Protein AF-A0A392QLF5-F1 (afdb_monomer_lite)

Organism: NCBI:txid97028

pLDDT: mean 83.85, std 6.69, range [61.44, 93.69]

Sequence (66 aa):
MKIKLLNGMKDLLDNGMKIQAIQAWGWFIRMLGSHALKNKHLVNDMLKIPERTFTDPDPQIQIATQ

Radius of gyration: 11.55 Å; chains: 1; bounding box: 26×20×31 Å

Secondary structure (DSSP, 8-state):
-HHHHHHHHHHHHHTT-HHHHHHHHHHHHHHHGGGGGG-HHHHHHHHHHHHHHHT---HH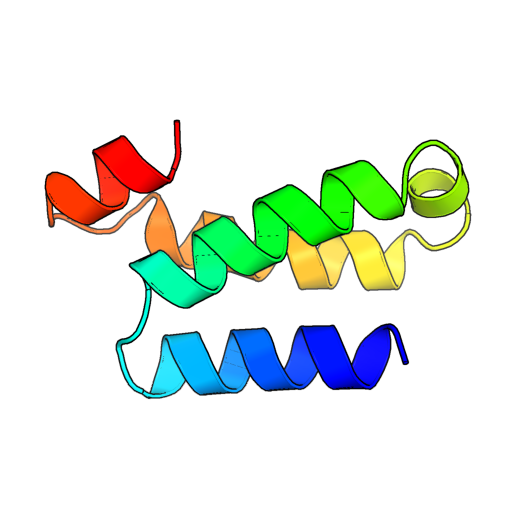HHHHT-

InterPro domains:
  IPR022031 Telomere-associated protein Rif1, N-terminal [PF12231] (9-65)

Foldseek 3Di:
DLVVLLVVLVVCVVVVVLLVSLVSLVVVCVVCPPVCVVCVVSVVSSVVSVVVQCPDPDVVSVVSND

Structure (mmCIF, N/CA/C/O backbone):
data_AF-A0A392QLF5-F1
#
_entry.id   AF-A0A392QLF5-F1
#
loop_
_atom_site.group_PDB
_atom_site.id
_atom_site.type_symbol
_atom_site.label_atom_id
_atom_site.label_alt_id
_atom_site.label_comp_id
_atom_site.label_asym_id
_atom_site.label_entity_id
_atom_site.label_seq_id
_atom_site.pdbx_PDB_ins_code
_atom_site.Cartn_x
_atom_site.Cartn_y
_atom_site.Cartn_z
_atom_site.occupancy
_atom_site.B_iso_or_equiv
_atom_site.auth_seq_id
_atom_site.auth_comp_id
_atom_site.auth_asym_id
_atom_site.auth_atom_id
_atom_site.pdbx_PDB_model_num
ATOM 1 N N . MET A 1 1 ? -19.082 1.053 5.266 1.00 75.31 1 MET A N 1
ATOM 2 C CA . MET A 1 1 ? -18.428 1.819 4.178 1.00 75.31 1 MET A CA 1
ATOM 3 C C . MET A 1 1 ? -16.940 1.496 4.051 1.00 75.31 1 MET A C 1
ATOM 5 O O . MET A 1 1 ? -16.547 1.021 3.001 1.00 75.31 1 MET A O 1
ATOM 9 N N . LYS A 1 2 ? -16.135 1.648 5.117 1.00 79.81 2 LYS A N 1
ATOM 10 C CA . LYS A 1 2 ? -14.677 1.394 5.108 1.00 79.81 2 LYS A CA 1
ATOM 11 C C . LYS A 1 2 ? -14.267 0.003 4.585 1.00 79.81 2 LYS A C 1
ATOM 13 O O . LYS A 1 2 ? -13.453 -0.086 3.680 1.00 79.81 2 LYS A O 1
ATOM 18 N N . ILE A 1 3 ? -14.898 -1.058 5.095 1.00 82.56 3 ILE A N 1
ATOM 19 C CA . ILE A 1 3 ? -14.633 -2.448 4.669 1.00 82.56 3 ILE A CA 1
ATOM 20 C C . ILE A 1 3 ? -15.060 -2.692 3.214 1.00 82.56 3 ILE A C 1
ATOM 22 O O . ILE A 1 3 ? -14.344 -3.348 2.471 1.00 82.56 3 ILE A O 1
ATOM 26 N N . LYS A 1 4 ? -16.193 -2.120 2.777 1.00 87.69 4 LYS A N 1
ATOM 27 C CA . LYS A 1 4 ? -16.645 -2.234 1.379 1.00 87.69 4 LYS A CA 1
ATOM 28 C C . LYS A 1 4 ? -15.638 -1.612 0.411 1.00 87.69 4 LYS A C 1
ATOM 30 O O . LYS A 1 4 ? -15.368 -2.202 -0.624 1.00 87.69 4 LYS A O 1
ATOM 35 N N . LEU A 1 5 ? -15.072 -0.454 0.762 1.00 86.94 5 LEU A N 1
ATOM 36 C CA . LEU A 1 5 ? -14.056 0.184 -0.072 1.00 86.94 5 LEU A CA 1
ATOM 37 C C . LEU A 1 5 ? -12.761 -0.636 -0.112 1.00 86.94 5 LEU A C 1
ATOM 39 O O . LEU A 1 5 ? -12.199 -0.824 -1.182 1.00 86.94 5 LEU A O 1
ATOM 43 N N . LEU A 1 6 ? -12.315 -1.155 1.037 1.00 88.06 6 LEU A N 1
ATOM 44 C CA . LEU A 1 6 ? -11.151 -2.040 1.101 1.00 88.06 6 LEU A CA 1
ATOM 45 C C . LEU A 1 6 ? -11.333 -3.284 0.224 1.00 88.06 6 LEU A C 1
ATOM 47 O O . LEU A 1 6 ? -10.431 -3.620 -0.534 1.00 88.06 6 LEU A O 1
ATOM 51 N N . ASN A 1 7 ? -12.493 -3.937 0.298 1.00 91.00 7 ASN A N 1
ATOM 52 C CA . ASN A 1 7 ? -12.784 -5.093 -0.547 1.00 91.00 7 ASN A CA 1
ATOM 53 C C . ASN A 1 7 ? -12.797 -4.706 -2.031 1.00 91.00 7 ASN A C 1
ATOM 55 O O . ASN A 1 7 ? -12.124 -5.358 -2.813 1.00 91.00 7 ASN A O 1
ATOM 59 N N . GLY A 1 8 ? -13.420 -3.580 -2.396 1.00 91.88 8 GLY A N 1
ATOM 60 C CA . GLY A 1 8 ? -13.384 -3.092 -3.778 1.00 91.88 8 GLY A CA 1
ATOM 61 C C . GLY A 1 8 ? -11.967 -2.806 -4.291 1.00 91.88 8 GLY A C 1
ATOM 62 O O . GLY A 1 8 ? -11.661 -3.105 -5.437 1.00 91.88 8 GLY A O 1
ATOM 63 N N . ME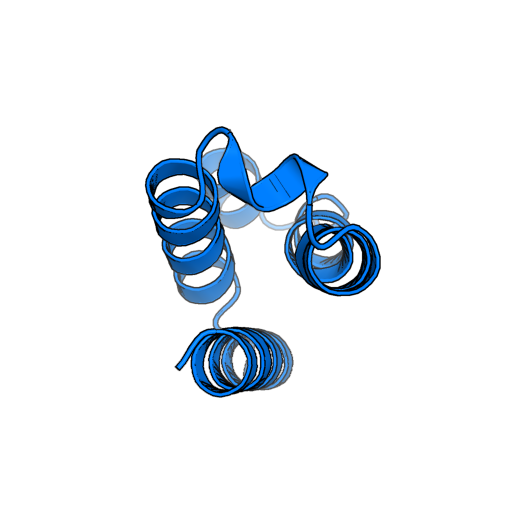T A 1 9 ? -11.065 -2.283 -3.453 1.00 91.69 9 MET A N 1
ATOM 64 C CA . MET A 1 9 ? -9.655 -2.101 -3.834 1.00 91.69 9 MET A CA 1
ATOM 65 C C . MET A 1 9 ? -8.908 -3.429 -4.009 1.00 91.69 9 MET A C 1
ATOM 67 O O . MET A 1 9 ? -8.047 -3.518 -4.879 1.00 91.69 9 MET A O 1
ATOM 71 N N . LYS A 1 10 ? -9.237 -4.459 -3.219 1.00 91.25 10 LYS A N 1
ATOM 72 C CA . LYS A 1 10 ? -8.698 -5.814 -3.415 1.00 91.25 10 LYS A CA 1
ATOM 73 C C . LYS A 1 10 ? -9.188 -6.405 -4.738 1.00 91.25 10 LYS A C 1
ATOM 75 O O . LYS A 1 10 ? -8.363 -6.861 -5.519 1.00 91.25 10 LYS A O 1
ATOM 80 N N . ASP A 1 11 ? -10.478 -6.268 -5.035 1.00 93.69 11 ASP A N 1
ATOM 81 C CA . ASP A 1 11 ? -11.056 -6.722 -6.304 1.00 93.69 11 ASP A CA 1
ATOM 82 C C . ASP A 1 11 ? -10.402 -6.009 -7.503 1.00 93.69 11 ASP A C 1
ATOM 84 O O . ASP A 1 11 ? -10.121 -6.633 -8.524 1.00 93.69 11 ASP A O 1
ATOM 88 N N . LEU A 1 12 ? -10.102 -4.708 -7.392 1.00 91.38 12 LEU A N 1
ATOM 89 C CA . LEU A 1 12 ? -9.366 -3.973 -8.429 1.00 91.38 12 LEU A CA 1
ATOM 90 C C . LEU A 1 12 ? -7.960 -4.546 -8.655 1.00 91.38 12 LEU A C 1
ATOM 92 O O . LEU 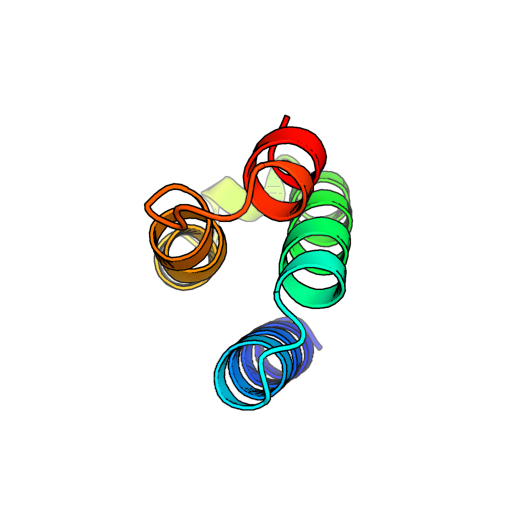A 1 12 ? -7.553 -4.710 -9.804 1.00 91.38 12 LEU A O 1
ATOM 96 N N . LEU A 1 13 ? -7.226 -4.875 -7.588 1.00 88.81 13 LEU A N 1
ATOM 97 C CA . LEU A 1 13 ? -5.905 -5.500 -7.713 1.00 88.81 13 LEU A CA 1
ATOM 98 C C . LEU A 1 13 ? -5.981 -6.872 -8.378 1.00 88.81 13 LEU A C 1
ATOM 100 O O . LEU A 1 13 ? -5.169 -7.159 -9.256 1.00 88.81 13 LEU A O 1
ATOM 104 N N . ASP A 1 14 ? -6.951 -7.694 -7.978 1.00 90.38 14 ASP A N 1
ATOM 105 C CA . ASP A 1 14 ? -7.127 -9.045 -8.514 1.00 90.38 14 ASP A CA 1
ATOM 106 C C . ASP A 1 14 ? -7.515 -9.011 -10.006 1.00 90.38 14 ASP A C 1
ATOM 108 O O . ASP A 1 14 ? -7.145 -9.903 -10.765 1.00 90.38 14 ASP A O 1
ATOM 112 N N . ASN A 1 15 ? -8.159 -7.928 -10.458 1.00 90.81 15 ASN A N 1
ATOM 113 C CA . ASN A 1 15 ? -8.452 -7.655 -11.870 1.00 90.81 15 ASN A CA 1
ATOM 114 C C . ASN A 1 15 ? -7.320 -6.917 -12.620 1.00 90.81 15 ASN A C 1
ATOM 116 O O . ASN A 1 15 ? -7.510 -6.480 -13.755 1.00 90.81 15 ASN A O 1
ATOM 120 N N . GLY A 1 16 ? -6.149 -6.727 -12.004 1.00 85.81 16 GLY A N 1
ATOM 121 C CA . GLY A 1 16 ? -5.000 -6.053 -12.623 1.00 85.81 16 GLY A CA 1
ATOM 122 C C . GLY A 1 16 ? -5.112 -4.525 -12.712 1.00 85.81 16 GLY A C 1
ATOM 123 O O . GLY A 1 16 ? -4.216 -3.875 -13.247 1.00 85.81 16 GLY A O 1
ATOM 124 N N . MET A 1 17 ? -6.158 -3.923 -12.142 1.00 90.12 17 MET A N 1
ATOM 125 C CA . MET A 1 17 ? -6.397 -2.473 -12.108 1.00 90.12 17 MET A CA 1
ATOM 126 C C . MET A 1 17 ? -5.586 -1.791 -10.993 1.00 90.12 17 MET A C 1
ATOM 128 O O . MET A 1 17 ? -6.116 -1.128 -10.096 1.00 90.12 17 MET A O 1
ATOM 132 N N . LYS A 1 18 ? -4.267 -1.992 -11.030 1.00 87.94 18 LYS A N 1
ATOM 133 C CA . LYS A 1 18 ? -3.329 -1.623 -9.959 1.00 87.94 18 LYS A CA 1
ATOM 134 C C . LYS A 1 18 ? -3.225 -0.110 -9.745 1.00 87.94 18 LYS A C 1
ATOM 136 O O . LYS A 1 18 ? -3.191 0.337 -8.601 1.00 87.94 18 LYS A O 1
ATOM 141 N N . ILE A 1 19 ? -3.268 0.681 -10.820 1.00 87.44 19 ILE A N 1
ATOM 142 C CA . ILE A 1 19 ? -3.224 2.155 -10.758 1.00 87.44 19 ILE A CA 1
ATOM 143 C C . ILE A 1 19 ? -4.473 2.711 -10.055 1.00 87.44 19 ILE A C 1
ATOM 145 O O . ILE A 1 19 ? -4.397 3.586 -9.195 1.00 87.44 19 ILE A O 1
ATOM 149 N N . GLN A 1 20 ? -5.645 2.177 -10.382 1.00 89.81 20 GLN A N 1
ATOM 150 C CA . GLN A 1 20 ? -6.910 2.596 -9.786 1.00 89.81 20 GLN A CA 1
ATOM 151 C C . GLN A 1 20 ? -6.967 2.200 -8.307 1.00 89.81 20 GLN A C 1
ATOM 153 O O . GLN A 1 20 ? -7.417 2.988 -7.472 1.00 89.81 20 GLN A O 1
ATOM 158 N N . ALA A 1 21 ? -6.468 1.006 -7.972 1.00 91.12 21 ALA A N 1
ATOM 159 C CA . ALA A 1 21 ? -6.376 0.540 -6.595 1.00 91.12 21 ALA A CA 1
ATOM 160 C C . ALA A 1 21 ? -5.462 1.438 -5.741 1.00 91.12 21 ALA A C 1
ATOM 162 O O . ALA A 1 21 ? -5.855 1.815 -4.634 1.00 91.12 21 ALA A O 1
ATOM 163 N N . ILE A 1 22 ? -4.286 1.832 -6.250 1.00 89.06 22 ILE A N 1
ATOM 164 C CA . ILE A 1 22 ? -3.353 2.677 -5.490 1.00 89.06 22 ILE A CA 1
ATOM 165 C C . ILE A 1 22 ? -3.859 4.116 -5.332 1.00 89.06 22 ILE A C 1
ATOM 167 O O . ILE A 1 22 ? -3.778 4.683 -4.241 1.00 89.06 22 ILE A O 1
ATOM 171 N N . GLN A 1 23 ? -4.492 4.682 -6.363 1.00 89.75 23 GLN A N 1
ATOM 172 C CA . GLN A 1 23 ? -5.120 6.002 -6.268 1.00 89.75 23 GLN A CA 1
ATOM 173 C C . GLN A 1 23 ? -6.257 6.012 -5.240 1.00 89.75 23 GLN A C 1
ATOM 175 O O . GLN A 1 23 ? -6.324 6.902 -4.388 1.00 89.75 23 GLN A O 1
ATOM 180 N N . ALA A 1 24 ? -7.138 5.006 -5.276 1.00 90.44 24 ALA A N 1
ATOM 181 C CA . ALA A 1 24 ? -8.221 4.866 -4.305 1.00 90.44 24 ALA A CA 1
ATOM 182 C C . ALA A 1 24 ? -7.686 4.712 -2.871 1.00 90.44 24 ALA A C 1
ATOM 184 O O . ALA A 1 24 ? -8.223 5.320 -1.939 1.00 90.44 24 ALA A O 1
ATOM 185 N N . TRP A 1 25 ? -6.596 3.957 -2.700 1.00 90.75 25 TRP A N 1
ATOM 186 C CA . TRP A 1 25 ? -5.912 3.816 -1.418 1.00 90.75 25 TRP A CA 1
ATOM 187 C C . TRP A 1 25 ? -5.390 5.165 -0.906 1.00 90.75 25 TRP A C 1
ATOM 189 O O . TRP A 1 25 ? -5.680 5.528 0.238 1.00 90.75 25 TRP A O 1
ATOM 199 N N . GLY A 1 26 ? -4.716 5.948 -1.756 1.00 89.44 26 GLY A N 1
ATOM 200 C CA . GLY A 1 26 ? -4.188 7.269 -1.399 1.00 89.44 26 GLY A CA 1
ATOM 201 C C . GLY A 1 26 ? -5.279 8.228 -0.909 1.00 89.44 26 GLY A C 1
ATOM 202 O O . GLY A 1 26 ? -5.151 8.840 0.158 1.00 89.44 26 GLY A O 1
ATOM 203 N N . TRP A 1 27 ? -6.409 8.295 -1.623 1.00 90.62 27 TRP A N 1
ATOM 204 C CA . TRP A 1 27 ? -7.571 9.089 -1.203 1.00 90.62 27 TRP A CA 1
ATOM 205 C C . TRP A 1 27 ? -8.155 8.621 0.129 1.00 90.62 27 TRP A C 1
ATOM 207 O O . TRP A 1 27 ? -8.527 9.439 0.976 1.00 90.62 27 TRP A O 1
ATOM 217 N N . PHE A 1 28 ? -8.230 7.310 0.345 1.00 85.81 28 PHE A N 1
ATOM 218 C CA . PHE A 1 28 ? -8.824 6.766 1.556 1.00 85.81 28 PHE A CA 1
ATOM 219 C C . PHE A 1 28 ? -7.962 6.982 2.800 1.00 85.81 28 PHE A C 1
ATOM 221 O O . PHE A 1 28 ? -8.503 7.321 3.854 1.00 85.81 28 PHE A O 1
ATOM 228 N N . ILE A 1 29 ? -6.638 6.841 2.694 1.00 84.75 29 ILE A N 1
ATOM 229 C CA . ILE A 1 29 ? -5.715 7.172 3.788 1.00 84.75 29 ILE A CA 1
ATOM 230 C C . ILE A 1 29 ? -5.832 8.656 4.147 1.00 84.75 29 ILE A C 1
ATOM 232 O O . ILE A 1 29 ? -5.951 8.998 5.328 1.00 84.75 29 ILE A O 1
ATOM 236 N N . ARG A 1 30 ? -5.906 9.533 3.138 1.00 86.38 30 ARG A N 1
ATOM 237 C CA . ARG A 1 30 ? -6.090 10.974 3.343 1.00 86.38 30 ARG A CA 1
ATOM 238 C C . ARG A 1 30 ? -7.422 11.305 4.025 1.00 86.38 30 ARG A C 1
ATOM 240 O O . ARG A 1 30 ? -7.447 12.158 4.906 1.00 86.38 30 ARG A O 1
ATOM 247 N N . MET A 1 31 ? -8.505 10.601 3.681 1.00 86.25 31 MET A N 1
ATOM 248 C CA . MET A 1 31 ? -9.807 10.737 4.354 1.00 86.25 31 MET A CA 1
ATOM 249 C C . MET A 1 31 ? -9.834 10.156 5.772 1.00 86.25 31 MET A C 1
ATOM 251 O O . MET A 1 31 ? -10.544 10.671 6.634 1.00 86.25 31 MET A O 1
ATOM 255 N N . LEU A 1 32 ? -9.111 9.063 6.030 1.00 83.69 32 LEU A N 1
ATOM 256 C CA . LEU A 1 32 ? -9.064 8.447 7.355 1.00 83.69 32 LEU A CA 1
ATOM 257 C C . LEU A 1 32 ? -8.406 9.369 8.388 1.00 83.69 32 LEU A C 1
ATOM 259 O O . LEU A 1 32 ? -8.854 9.396 9.538 1.00 83.69 32 LEU A O 1
ATOM 263 N N . GLY A 1 33 ? -7.353 10.092 7.999 1.00 82.88 33 GLY A N 1
ATOM 264 C CA . GLY A 1 33 ? -6.630 11.012 8.876 1.00 82.88 33 GLY A CA 1
ATOM 265 C C . GLY A 1 33 ? -6.257 10.376 10.223 1.00 82.88 33 GLY A C 1
ATOM 266 O O . GLY A 1 33 ? -5.842 9.218 10.300 1.00 82.88 33 GLY A O 1
ATOM 267 N N . SER A 1 34 ? -6.470 11.105 11.321 1.00 81.94 34 SER A N 1
ATOM 268 C CA . SER A 1 34 ? -6.168 10.629 12.682 1.00 81.94 34 SER A CA 1
ATOM 269 C C . SER A 1 34 ? -7.031 9.440 13.140 1.00 81.94 34 SER A C 1
ATOM 271 O O . SER A 1 34 ? -6.651 8.721 14.067 1.00 81.94 34 SER A O 1
ATOM 273 N N . HIS A 1 35 ? -8.164 9.163 12.479 1.00 79.88 35 HIS A N 1
ATOM 274 C CA . HIS A 1 35 ? -9.002 8.001 12.790 1.00 79.88 35 HIS A CA 1
ATOM 275 C C . HIS A 1 35 ? -8.387 6.674 12.332 1.00 79.88 35 HIS A C 1
ATOM 2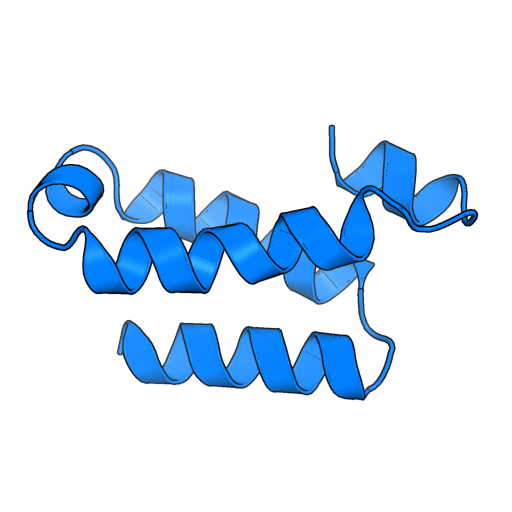77 O O . HIS A 1 35 ? -8.825 5.625 12.810 1.00 79.88 35 HIS A O 1
ATOM 283 N N . ALA A 1 36 ? -7.377 6.699 11.454 1.00 74.25 36 ALA A N 1
ATOM 284 C CA . ALA A 1 36 ? -6.608 5.513 11.076 1.00 74.25 36 ALA A CA 1
ATOM 285 C C . ALA A 1 36 ? -5.992 4.832 12.312 1.00 74.25 36 ALA A C 1
ATOM 287 O O . ALA A 1 36 ? -6.089 3.617 12.478 1.00 74.25 36 ALA A O 1
ATOM 288 N N . LEU A 1 37 ? -5.462 5.628 13.247 1.00 70.56 37 LEU A N 1
ATOM 289 C CA . LEU A 1 37 ? -4.776 5.145 14.451 1.00 70.56 37 LEU A CA 1
ATOM 290 C C . LEU A 1 37 ? -5.695 4.363 15.402 1.00 70.56 37 LEU A C 1
AT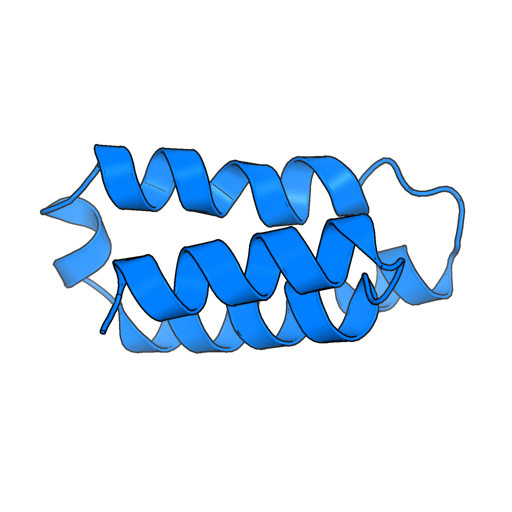OM 292 O O . LEU A 1 37 ? -5.229 3.512 16.160 1.00 70.56 37 LEU A O 1
ATOM 296 N N . LYS A 1 38 ? -7.008 4.622 15.341 1.00 81.31 38 LYS A N 1
ATOM 297 C CA . LYS A 1 38 ? -8.022 3.943 16.162 1.00 81.31 38 LYS A CA 1
ATOM 298 C C . LYS A 1 38 ? -8.422 2.575 15.609 1.00 81.31 38 LYS A C 1
ATOM 300 O O . LYS A 1 38 ? -9.071 1.816 16.319 1.00 81.31 38 LYS A O 1
ATOM 305 N N . ASN A 1 39 ? -8.076 2.255 14.360 1.00 81.00 39 ASN A N 1
ATOM 306 C CA . ASN A 1 39 ? -8.500 1.019 13.706 1.00 81.00 39 ASN A CA 1
ATOM 307 C C . ASN A 1 39 ? -7.322 0.329 13.003 1.00 81.00 39 ASN A C 1
ATOM 309 O O . ASN A 1 39 ? -7.279 0.197 11.781 1.00 81.00 39 ASN A O 1
ATOM 313 N N . LYS A 1 40 ? -6.346 -0.092 13.817 1.00 82.75 40 LYS A N 1
ATOM 314 C CA . LYS A 1 40 ? -5.062 -0.657 13.373 1.00 82.75 40 LYS A CA 1
ATOM 315 C C . LYS A 1 40 ? -5.220 -1.858 12.438 1.00 82.75 40 LYS A C 1
ATOM 317 O O . LYS A 1 40 ? -4.494 -1.947 11.460 1.00 82.75 40 LYS A O 1
ATOM 322 N N . HIS A 1 41 ? -6.182 -2.745 12.699 1.00 85.62 41 HIS A N 1
ATOM 323 C CA . HIS A 1 41 ? -6.428 -3.912 11.844 1.00 85.62 41 HIS A CA 1
ATOM 324 C C . HIS A 1 41 ? -6.838 -3.509 10.427 1.00 85.62 41 HIS A C 1
ATOM 326 O O . HIS A 1 41 ? -6.274 -4.012 9.462 1.00 85.62 41 HIS A O 1
ATOM 332 N N . LEU A 1 42 ? -7.748 -2.538 10.306 1.00 83.94 42 LEU A N 1
ATOM 333 C CA . LEU A 1 42 ? -8.139 -2.000 9.008 1.00 83.94 42 LEU A CA 1
ATOM 334 C C . LEU A 1 42 ? -6.929 -1.396 8.287 1.00 83.94 42 LEU A C 1
ATOM 336 O O . LEU A 1 42 ? -6.725 -1.688 7.118 1.00 83.94 42 LEU A O 1
ATOM 340 N N . VAL A 1 43 ? -6.123 -0.584 8.979 1.00 84.38 43 VAL A N 1
ATOM 341 C CA . VAL A 1 43 ? -4.925 0.043 8.394 1.00 84.38 43 VAL A CA 1
ATOM 342 C C . VAL A 1 43 ? -3.918 -1.005 7.924 1.00 84.38 43 VAL A C 1
ATOM 344 O O . VAL A 1 43 ? -3.411 -0.891 6.814 1.00 84.38 43 VAL A O 1
ATOM 347 N N . ASN A 1 44 ? -3.669 -2.046 8.715 1.00 88.19 44 ASN A N 1
ATOM 348 C CA . ASN A 1 44 ? -2.758 -3.122 8.334 1.00 88.19 44 ASN A CA 1
ATOM 349 C C . ASN A 1 44 ? -3.225 -3.834 7.061 1.00 88.19 44 ASN A C 1
ATOM 351 O O . ASN A 1 44 ? -2.424 -4.046 6.153 1.00 88.19 44 ASN A O 1
ATOM 355 N N . ASP A 1 45 ? -4.520 -4.133 6.955 1.00 88.00 45 ASP A N 1
ATOM 356 C CA . ASP A 1 45 ? -5.079 -4.711 5.733 1.00 88.00 45 ASP A CA 1
ATOM 357 C C . ASP A 1 45 ? -4.984 -3.750 4.543 1.00 88.00 45 ASP A C 1
ATOM 359 O O . ASP A 1 45 ? -4.802 -4.188 3.408 1.00 88.00 45 ASP A O 1
ATOM 363 N N . MET A 1 46 ? -5.084 -2.439 4.780 1.00 86.06 46 MET A N 1
ATOM 364 C CA . MET A 1 46 ? -4.905 -1.444 3.725 1.00 86.06 46 MET A CA 1
ATOM 365 C C . MET A 1 46 ? -3.474 -1.364 3.221 1.00 86.06 46 MET A C 1
ATOM 367 O O . MET A 1 46 ? -3.285 -1.132 2.035 1.00 86.06 46 MET A O 1
ATOM 371 N N . LEU A 1 47 ? -2.474 -1.540 4.086 1.00 88.00 47 LEU A N 1
ATOM 372 C CA . LEU A 1 47 ? -1.063 -1.511 3.689 1.00 88.00 47 LEU A CA 1
ATOM 373 C C . LEU A 1 47 ? -0.697 -2.667 2.746 1.00 88.00 47 LEU A C 1
ATOM 375 O O . LEU A 1 47 ? 0.272 -2.560 2.001 1.00 88.00 47 LEU A O 1
ATOM 379 N N . LYS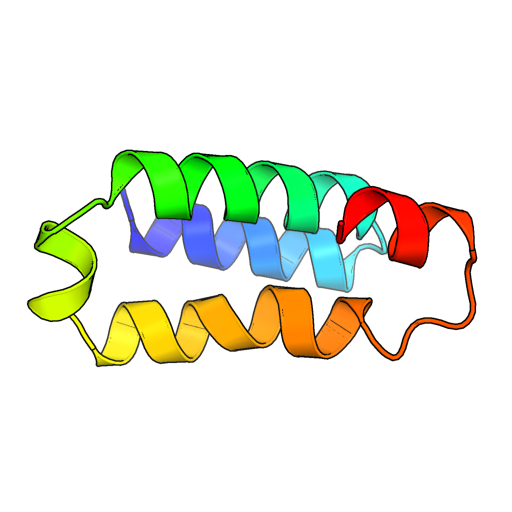 A 1 48 ? -1.518 -3.724 2.684 1.00 89.00 48 LYS A N 1
ATOM 380 C CA . LYS A 1 48 ? -1.360 -4.802 1.698 1.00 89.00 48 LYS A CA 1
ATOM 381 C C . LYS A 1 48 ? -1.631 -4.371 0.257 1.00 89.00 48 LYS A C 1
ATOM 383 O O . LYS A 1 48 ? -1.170 -5.052 -0.654 1.00 89.00 48 LYS A O 1
ATOM 388 N N . ILE A 1 49 ? -2.352 -3.265 0.044 1.00 87.19 49 ILE A N 1
ATOM 389 C CA . ILE A 1 49 ? -2.581 -2.700 -1.292 1.00 87.19 49 ILE A CA 1
ATOM 390 C C . ILE A 1 49 ? -1.263 -2.161 -1.880 1.00 87.19 49 ILE A C 1
ATOM 392 O O . ILE A 1 49 ? -0.810 -2.730 -2.872 1.00 87.19 49 ILE A O 1
ATOM 396 N N . PRO A 1 50 ? -0.594 -1.156 -1.272 1.00 85.12 50 PRO A N 1
ATOM 397 C CA . PRO A 1 50 ? 0.681 -0.659 -1.777 1.00 85.12 50 PRO A CA 1
ATOM 398 C C . PRO A 1 50 ? 1.791 -1.717 -1.747 1.00 85.12 50 PRO A C 1
ATOM 400 O O . PRO A 1 50 ? 2.601 -1.761 -2.662 1.00 85.12 50 PRO A O 1
ATOM 403 N N . GLU A 1 51 ? 1.823 -2.621 -0.758 1.00 86.19 51 GLU A N 1
ATOM 404 C CA . GLU A 1 51 ? 2.813 -3.716 -0.705 1.00 86.19 51 GLU A CA 1
ATOM 405 C C . GLU A 1 51 ? 2.813 -4.577 -1.981 1.00 86.19 51 GLU A C 1
ATOM 407 O O . GLU A 1 51 ? 3.870 -5.007 -2.438 1.00 86.19 51 GLU A O 1
ATOM 412 N N . ARG A 1 52 ? 1.637 -4.796 -2.587 1.00 80.19 52 ARG A N 1
ATOM 413 C CA . ARG A 1 52 ? 1.490 -5.563 -3.833 1.00 80.19 52 ARG A CA 1
ATOM 414 C C . ARG A 1 52 ? 1.783 -4.756 -5.099 1.00 80.19 52 ARG A C 1
ATOM 416 O O . ARG A 1 52 ? 2.036 -5.366 -6.132 1.00 80.19 52 ARG A O 1
ATOM 423 N N . THR A 1 53 ? 1.713 -3.427 -5.049 1.00 78.31 53 THR A N 1
ATOM 424 C CA . THR A 1 53 ? 1.974 -2.562 -6.213 1.00 78.31 53 THR A CA 1
ATOM 425 C C . THR A 1 53 ? 3.403 -2.021 -6.236 1.00 78.31 53 THR A C 1
ATOM 427 O O . THR A 1 53 ? 3.924 -1.753 -7.309 1.00 78.31 53 THR A O 1
ATOM 430 N N . PHE A 1 54 ? 4.078 -1.910 -5.087 1.00 73.12 54 PHE A N 1
ATOM 431 C CA . PHE A 1 54 ? 5.463 -1.425 -5.001 1.00 73.12 54 PHE A CA 1
ATOM 432 C C . PHE A 1 54 ? 6.500 -2.385 -5.591 1.00 73.12 54 PHE A C 1
ATOM 434 O O . PHE A 1 54 ? 7.544 -1.942 -6.058 1.00 73.12 54 PHE A O 1
ATOM 441 N N . THR A 1 55 ? 6.239 -3.691 -5.554 1.00 73.81 55 THR A N 1
ATOM 442 C CA . THR A 1 55 ? 7.117 -4.705 -6.160 1.00 73.81 55 THR A CA 1
ATOM 443 C C . THR A 1 55 ? 6.833 -4.910 -7.646 1.00 73.81 55 THR A C 1
ATOM 445 O O . THR A 1 55 ? 7.450 -5.771 -8.275 1.00 73.81 55 THR A O 1
ATOM 448 N N . ASP A 1 56 ? 5.901 -4.139 -8.213 1.00 78.50 56 ASP A N 1
ATOM 449 C CA . ASP A 1 56 ? 5.514 -4.269 -9.606 1.00 78.50 56 ASP A CA 1
ATOM 450 C C . ASP A 1 56 ? 6.621 -3.743 -10.541 1.00 78.50 56 ASP A C 1
ATOM 452 O O . ASP A 1 56 ? 7.115 -2.623 -10.352 1.00 78.50 56 ASP A O 1
ATOM 456 N N . PRO A 1 57 ? 7.040 -4.533 -11.549 1.00 77.38 57 PRO A N 1
ATOM 457 C CA . PRO A 1 57 ? 8.054 -4.103 -12.503 1.00 77.38 57 PRO A CA 1
ATOM 458 C C . PRO A 1 57 ? 7.560 -3.017 -13.471 1.00 77.38 57 PRO A C 1
ATOM 460 O O . PRO A 1 57 ? 8.393 -2.426 -14.155 1.00 77.38 57 PRO A O 1
ATOM 463 N N . ASP A 1 58 ? 6.250 -2.748 -13.555 1.00 80.94 58 ASP A N 1
ATOM 464 C CA . ASP A 1 58 ? 5.695 -1.706 -14.420 1.00 80.94 58 ASP A CA 1
ATOM 465 C C . ASP A 1 58 ? 6.059 -0.293 -13.905 1.00 80.94 58 ASP A C 1
ATOM 467 O O . ASP A 1 58 ? 5.610 0.121 -12.826 1.00 80.94 58 ASP A O 1
ATOM 471 N N . PRO A 1 59 ? 6.817 0.504 -14.684 1.00 78.75 59 PRO A N 1
ATOM 472 C CA . PRO A 1 59 ? 7.190 1.864 -14.306 1.00 78.75 59 PRO A CA 1
ATOM 473 C C . PRO A 1 59 ? 5.989 2.788 -14.064 1.00 78.75 59 PRO A C 1
ATOM 475 O O . PRO A 1 59 ? 6.072 3.692 -13.233 1.00 78.75 59 PRO A O 1
ATOM 478 N N . GLN A 1 60 ? 4.862 2.583 -14.756 1.00 77.62 60 GLN A N 1
ATOM 479 C CA . GLN A 1 60 ? 3.657 3.397 -14.555 1.00 77.62 60 GLN A CA 1
ATOM 480 C C . GLN A 1 60 ? 3.038 3.148 -13.181 1.00 77.62 60 GLN A C 1
ATOM 482 O O . GLN A 1 60 ? 2.536 4.078 -12.546 1.00 77.62 60 GLN A O 1
ATOM 487 N N . ILE A 1 61 ? 3.112 1.908 -12.698 1.00 75.25 61 ILE A N 1
ATOM 488 C CA . ILE A 1 61 ? 2.630 1.534 -11.369 1.00 75.25 61 ILE A CA 1
ATOM 489 C C . ILE A 1 61 ? 3.553 2.118 -10.298 1.00 75.25 61 ILE A C 1
ATOM 491 O O . ILE A 1 61 ? 3.064 2.667 -9.311 1.00 75.25 61 ILE A O 1
ATOM 495 N N . GLN A 1 62 ? 4.869 2.107 -10.516 1.00 75.00 62 GLN A N 1
ATOM 496 C CA . GLN A 1 62 ? 5.826 2.748 -9.607 1.00 75.00 62 GLN A CA 1
ATOM 497 C C . GLN A 1 62 ? 5.602 4.262 -9.490 1.00 75.00 62 GLN A C 1
ATOM 499 O O . GLN A 1 62 ? 5.588 4.787 -8.378 1.00 75.00 62 GLN A O 1
ATOM 504 N N . ILE A 1 63 ? 5.360 4.958 -10.609 1.00 76.19 63 ILE A N 1
ATOM 505 C CA . ILE A 1 63 ? 5.044 6.398 -10.614 1.00 76.19 63 ILE A CA 1
ATOM 506 C C . ILE A 1 63 ? 3.729 6.674 -9.879 1.00 76.19 63 ILE A C 1
ATOM 508 O O . ILE A 1 63 ? 3.660 7.600 -9.080 1.00 76.19 63 ILE A O 1
ATOM 512 N N . ALA A 1 64 ? 2.693 5.863 -10.110 1.00 74.12 64 ALA A N 1
ATOM 513 C CA . ALA A 1 64 ? 1.394 6.026 -9.452 1.00 74.12 64 ALA A CA 1
ATOM 514 C C . ALA A 1 64 ? 1.428 5.749 -7.936 1.00 74.12 64 ALA A C 1
ATOM 516 O O . ALA A 1 64 ? 0.462 6.060 -7.239 1.00 74.12 64 ALA A O 1
ATOM 517 N N . THR A 1 65 ? 2.507 5.136 -7.445 1.00 66.75 65 THR A N 1
ATOM 518 C CA . THR A 1 65 ? 2.710 4.831 -6.024 1.00 66.75 65 THR A CA 1
ATOM 519 C C . THR A 1 65 ? 3.529 5.918 -5.293 1.00 66.75 65 THR A C 1
ATOM 521 O O . THR A 1 65 ? 3.645 5.849 -4.069 1.00 66.75 65 THR A O 1
ATOM 524 N N . GLN A 1 66 ? 4.082 6.919 -6.001 1.00 61.44 66 GLN A N 1
ATOM 525 C CA . GLN A 1 66 ? 4.691 8.122 -5.394 1.00 61.44 66 GLN A CA 1
ATOM 526 C C . GLN A 1 66 ? 3.632 9.092 -4.854 1.00 61.44 66 GLN A C 1
ATOM 528 O O . GLN A 1 66 ? 3.905 9.707 -3.797 1.00 61.44 66 GLN A O 1
#